Protein AF-A0A9E4SVR4-F1 (afdb_monomer_lite)

Structure (mmCIF, N/CA/C/O backbone):
data_AF-A0A9E4SVR4-F1
#
_entry.id   AF-A0A9E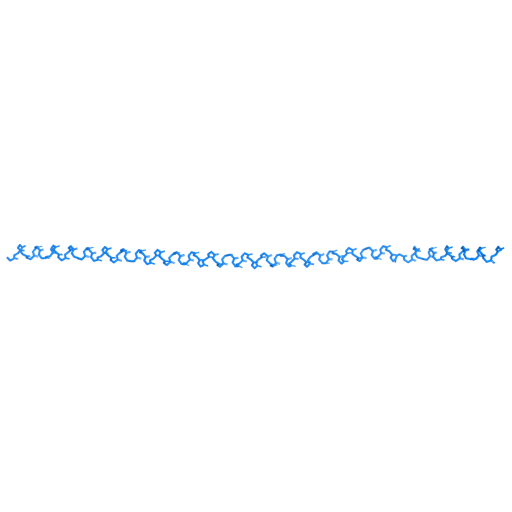4SVR4-F1
#
loop_
_atom_site.group_PDB
_atom_site.id
_atom_site.type_symbol
_atom_site.label_atom_id
_atom_site.label_alt_id
_atom_site.label_comp_id
_atom_site.label_asym_id
_atom_site.label_entity_id
_atom_site.label_seq_id
_atom_site.pdbx_PDB_ins_code
_atom_site.Cartn_x
_atom_site.Cartn_y
_atom_site.Cartn_z
_atom_site.occupancy
_atom_site.B_iso_or_equiv
_atom_site.auth_seq_id
_atom_site.auth_comp_id
_atom_site.auth_asym_id
_atom_site.auth_atom_id
_atom_site.pdbx_PDB_model_num
ATOM 1 N N . ALA A 1 1 ? -38.432 -5.133 54.419 1.00 76.31 1 ALA A N 1
ATOM 2 C CA . ALA A 1 1 ? -39.049 -4.569 53.199 1.00 76.31 1 ALA A CA 1
ATOM 3 C C . ALA A 1 1 ? -38.124 -3.560 52.513 1.00 76.31 1 ALA A C 1
ATOM 5 O O . ALA A 1 1 ? -37.495 -3.939 51.539 1.00 76.31 1 ALA A O 1
ATOM 6 N N . ILE A 1 2 ? -37.949 -2.331 53.026 1.00 88.31 2 ILE A N 1
ATOM 7 C CA . ILE A 1 2 ? -37.122 -1.296 52.357 1.00 88.31 2 ILE A CA 1
ATOM 8 C C . ILE A 1 2 ? -35.641 -1.700 52.245 1.00 88.31 2 ILE A C 1
ATOM 10 O O . ILE A 1 2 ? -35.029 -1.566 51.192 1.00 88.31 2 ILE A O 1
ATOM 14 N N . GLU A 1 3 ? -35.062 -2.238 53.317 1.00 89.88 3 GLU A N 1
ATOM 15 C CA . GLU A 1 3 ? -33.650 -2.646 53.348 1.00 89.88 3 GLU A CA 1
ATOM 16 C C . GLU A 1 3 ? -33.346 -3.819 52.398 1.00 89.88 3 GLU A C 1
ATOM 18 O O . GLU A 1 3 ? -32.277 -3.910 51.798 1.00 89.88 3 GLU A O 1
ATOM 23 N N . GLU A 1 4 ? -34.330 -4.692 52.197 1.00 92.12 4 GLU A N 1
ATOM 24 C CA . GLU A 1 4 ? -34.254 -5.830 51.284 1.00 92.12 4 GLU A CA 1
ATOM 25 C C . GLU A 1 4 ? -34.332 -5.373 49.822 1.00 92.12 4 GLU A C 1
ATOM 27 O O . GLU A 1 4 ? -33.491 -5.773 49.020 1.00 92.12 4 GLU A O 1
ATOM 32 N N . GLN A 1 5 ? -35.227 -4.426 49.513 1.00 91.00 5 GLN A N 1
ATOM 33 C CA . GLN A 1 5 ? -35.297 -3.768 48.203 1.00 91.00 5 GLN A CA 1
ATOM 34 C C . GLN A 1 5 ? -34.010 -3.003 47.864 1.00 91.00 5 GLN A C 1
ATOM 36 O O . GLN A 1 5 ? -33.531 -3.067 46.734 1.00 91.00 5 GLN A O 1
ATOM 41 N N . LEU A 1 6 ? -33.402 -2.314 48.837 1.00 93.06 6 LEU A N 1
ATOM 42 C CA . LEU A 1 6 ? -32.113 -1.639 48.642 1.00 93.06 6 LEU A CA 1
ATOM 43 C C . LEU A 1 6 ? -30.984 -2.633 48.347 1.00 93.06 6 LEU A C 1
ATOM 45 O O . LEU A 1 6 ? -30.135 -2.374 47.491 1.00 93.06 6 LEU A O 1
ATOM 49 N N . ASN A 1 7 ? -30.965 -3.773 49.037 1.00 94.75 7 ASN A N 1
ATOM 50 C CA . ASN A 1 7 ? -29.981 -4.822 48.793 1.00 94.75 7 ASN A CA 1
ATOM 51 C C . ASN A 1 7 ? -30.182 -5.500 47.432 1.00 94.75 7 ASN A C 1
ATOM 53 O O . ASN A 1 7 ? -29.198 -5.814 46.761 1.00 94.75 7 ASN A O 1
ATOM 57 N N . GLU A 1 8 ? -31.425 -5.709 47.009 1.00 94.75 8 GLU A N 1
ATOM 58 C CA . GLU A 1 8 ? -31.753 -6.260 45.695 1.00 94.75 8 GLU A CA 1
ATOM 59 C C . GLU A 1 8 ? -31.345 -5.306 44.565 1.00 94.75 8 GLU A C 1
ATOM 61 O O . GLU A 1 8 ? -30.595 -5.712 43.676 1.00 94.75 8 GLU A O 1
ATOM 66 N N . ALA A 1 9 ? -31.685 -4.018 44.676 1.00 94.62 9 ALA A N 1
ATOM 67 C CA . ALA A 1 9 ? -31.276 -2.988 43.720 1.00 94.62 9 ALA A CA 1
ATOM 68 C C . ALA A 1 9 ? -29.745 -2.862 43.605 1.00 94.62 9 ALA A C 1
ATOM 70 O O . ALA A 1 9 ? -29.208 -2.707 42.509 1.00 94.62 9 ALA A O 1
ATOM 71 N N . ARG A 1 10 ? -29.007 -2.981 44.721 1.00 95.12 10 ARG A N 1
ATOM 72 C CA . ARG A 1 10 ? -27.531 -3.006 44.698 1.00 95.12 10 ARG A CA 1
ATOM 73 C C . ARG A 1 10 ? -26.983 -4.222 43.956 1.00 95.12 10 ARG A C 1
ATOM 75 O O . ARG A 1 10 ? -26.042 -4.078 43.179 1.00 95.12 10 ARG A O 1
ATOM 82 N N . ARG A 1 11 ? -27.553 -5.412 44.179 1.00 96.25 11 ARG A N 1
ATOM 83 C CA . ARG A 1 11 ? -27.140 -6.632 43.464 1.00 96.25 11 ARG A CA 1
ATOM 84 C C . ARG A 1 11 ? -27.432 -6.521 41.974 1.00 96.25 11 ARG A C 1
ATOM 86 O O . ARG A 1 11 ? -26.600 -6.920 41.168 1.00 96.25 11 ARG A O 1
ATOM 93 N N . GLU A 1 12 ? -28.587 -5.980 41.610 1.00 96.06 12 GLU A N 1
ATOM 94 C CA . GLU A 1 12 ? -28.961 -5.767 40.216 1.00 96.06 12 GLU A CA 1
ATOM 95 C C . GLU A 1 12 ? -28.046 -4.746 39.533 1.00 96.06 12 GLU A C 1
ATOM 97 O O . GLU A 1 12 ? -27.509 -5.032 38.465 1.00 96.06 12 GLU A O 1
ATOM 102 N N . GLY A 1 13 ? -27.752 -3.623 40.194 1.00 97.12 13 GLY A N 1
ATOM 103 C CA . GLY A 1 13 ? -26.785 -2.640 39.702 1.00 97.12 13 GLY A CA 1
ATOM 104 C C . GLY A 1 13 ? -25.385 -3.228 39.510 1.00 97.12 13 GLY A C 1
ATOM 105 O O . GLY A 1 13 ? -24.739 -2.963 38.497 1.00 97.12 13 GLY A O 1
ATOM 106 N N . GLN A 1 14 ? -24.933 -4.083 40.434 1.00 96.81 14 GLN A N 1
ATOM 107 C CA . GLN A 1 14 ? -23.650 -4.775 40.301 1.00 96.81 14 GLN A CA 1
ATOM 108 C C . GLN A 1 14 ? -23.645 -5.734 39.102 1.00 96.81 14 GLN A C 1
ATOM 110 O O . GLN A 1 14 ? -22.709 -5.701 38.307 1.00 96.81 14 GLN A O 1
ATOM 115 N N . ARG A 1 15 ? -24.710 -6.528 38.917 1.00 97.38 15 ARG A N 1
ATOM 116 C CA . ARG A 1 15 ? -24.848 -7.411 37.745 1.00 97.38 15 ARG A CA 1
ATOM 117 C C . ARG A 1 15 ? -24.828 -6.623 36.440 1.00 97.38 15 ARG A C 1
ATOM 119 O O . ARG A 1 15 ? -24.161 -7.038 35.498 1.00 97.38 15 ARG A O 1
ATOM 126 N N . LEU A 1 16 ? -25.527 -5.492 36.387 1.00 97.62 16 LEU A N 1
ATOM 127 C CA . LEU A 1 16 ? -25.592 -4.651 35.195 1.00 97.62 16 LEU A CA 1
ATOM 128 C C . LEU A 1 16 ? -24.224 -4.033 34.874 1.00 97.62 16 LEU A C 1
ATOM 130 O O . LEU A 1 16 ? -23.816 -3.995 33.715 1.00 97.62 16 LEU A O 1
ATOM 134 N N . LEU A 1 17 ? -23.473 -3.621 35.900 1.00 97.62 17 LEU A N 1
ATOM 135 C CA . LEU A 1 17 ? -22.106 -3.132 35.735 1.00 97.62 17 LEU A CA 1
ATOM 136 C C . LEU A 1 17 ? -21.165 -4.225 35.211 1.00 97.62 17 LEU A C 1
ATOM 138 O O . LEU A 1 17 ? -20.336 -3.957 34.340 1.00 97.62 17 LEU A O 1
ATOM 142 N N . ASP A 1 18 ? -21.291 -5.450 35.718 1.00 97.69 18 ASP A N 1
ATOM 143 C CA . ASP A 1 18 ? -20.464 -6.574 35.281 1.00 97.69 18 ASP A CA 1
ATOM 144 C C . ASP A 1 18 ? -20.796 -6.984 33.837 1.00 97.69 18 ASP A C 1
ATOM 146 O O . ASP A 1 18 ? -19.882 -7.154 33.028 1.00 97.69 18 ASP A O 1
ATOM 150 N N . GLN A 1 19 ? -22.080 -7.004 33.463 1.00 97.69 19 GLN A N 1
ATOM 151 C CA . GLN A 1 19 ? -22.519 -7.206 32.076 1.00 97.69 19 GLN A CA 1
ATOM 152 C C . GLN A 1 19 ? -21.990 -6.115 31.138 1.00 97.69 19 GLN A C 1
ATOM 154 O O . GLN A 1 19 ? -21.478 -6.420 30.061 1.00 97.69 19 GLN A O 1
ATOM 159 N N . ALA A 1 20 ? -22.057 -4.845 31.549 1.00 97.81 20 ALA A N 1
ATOM 160 C CA . ALA A 1 20 ? -21.535 -3.731 30.760 1.00 97.81 20 ALA A CA 1
ATOM 161 C C . ALA A 1 20 ? -20.015 -3.840 30.558 1.00 97.81 20 ALA A C 1
ATOM 163 O O . ALA A 1 20 ? -19.512 -3.597 29.461 1.00 97.81 20 ALA A O 1
ATOM 164 N N . ARG A 1 21 ? -19.273 -4.251 31.594 1.00 97.94 21 ARG A N 1
ATOM 165 C CA . ARG A 1 21 ? -17.824 -4.489 31.505 1.00 97.94 21 ARG A CA 1
ATOM 166 C C . ARG A 1 21 ? -17.490 -5.632 30.557 1.00 97.94 21 ARG A C 1
ATOM 168 O O . ARG A 1 21 ? -16.523 -5.523 29.808 1.00 97.94 21 ARG A O 1
ATOM 175 N N . GLU A 1 22 ? -18.257 -6.713 30.590 1.00 98.06 22 GLU A N 1
ATOM 176 C CA . GLU A 1 22 ? -18.054 -7.852 29.699 1.00 98.06 22 GLU A CA 1
ATOM 177 C C . GLU A 1 22 ? -18.357 -7.486 28.240 1.00 98.06 22 GLU A C 1
ATOM 179 O O . GLU A 1 22 ? -17.551 -7.775 27.357 1.00 98.06 22 GLU A O 1
ATOM 184 N N . ALA A 1 23 ? -19.461 -6.775 27.996 1.00 97.88 23 ALA A N 1
ATOM 185 C CA . ALA A 1 23 ? -19.812 -6.272 26.671 1.00 97.88 23 ALA A CA 1
ATOM 186 C C . ALA A 1 23 ? -18.743 -5.313 26.126 1.00 97.88 23 ALA A C 1
ATOM 188 O O . ALA A 1 23 ? -18.332 -5.439 24.977 1.00 97.88 23 ALA A O 1
ATOM 189 N N . ALA A 1 24 ? -18.229 -4.405 26.963 1.00 98.06 24 ALA A N 1
ATOM 190 C CA . ALA A 1 24 ? -17.161 -3.488 26.575 1.00 98.06 24 ALA A CA 1
ATOM 191 C C . ALA A 1 24 ? -15.850 -4.215 26.238 1.00 98.06 24 ALA A C 1
ATOM 193 O O . ALA A 1 24 ? -15.146 -3.805 25.316 1.00 98.06 24 ALA A O 1
ATOM 194 N N . ARG A 1 25 ? -15.514 -5.293 26.961 1.00 98.06 25 ARG A N 1
ATOM 195 C CA . ARG A 1 25 ? -14.345 -6.131 26.645 1.00 98.06 25 ARG A CA 1
ATOM 196 C C . ARG A 1 25 ? -14.519 -6.839 25.308 1.00 98.06 25 ARG A C 1
ATOM 198 O O . ARG A 1 25 ? -13.649 -6.702 24.462 1.00 98.06 25 ARG A O 1
ATOM 205 N N . ARG A 1 26 ? -15.662 -7.500 25.094 1.00 98.19 26 ARG A N 1
ATOM 206 C CA . ARG A 1 26 ? -15.971 -8.166 23.820 1.00 98.19 26 ARG A CA 1
ATOM 207 C C . ARG A 1 26 ? -15.913 -7.197 22.645 1.00 98.19 26 ARG A C 1
ATOM 209 O O . ARG A 1 26 ? -15.214 -7.464 21.680 1.00 98.19 26 ARG A O 1
ATOM 216 N N . PHE A 1 27 ? -16.547 -6.034 22.781 1.00 98.06 27 PHE A N 1
ATOM 217 C CA . PHE A 1 27 ? -16.496 -4.988 21.762 1.00 98.06 27 PHE A CA 1
ATOM 218 C C . PHE A 1 27 ? -15.060 -4.531 21.481 1.00 98.06 27 PHE A C 1
ATOM 220 O O . PHE A 1 27 ? -14.655 -4.422 20.331 1.00 98.06 27 PHE A O 1
ATOM 227 N N . ARG A 1 28 ? -14.255 -4.298 22.524 1.00 98.25 28 ARG A N 1
ATOM 228 C CA . ARG A 1 28 ? -12.848 -3.919 22.357 1.00 98.25 28 ARG A CA 1
ATOM 229 C C . ARG A 1 28 ? -12.065 -4.985 21.595 1.00 98.25 28 ARG A C 1
ATOM 231 O O . ARG A 1 28 ? -11.285 -4.624 20.722 1.00 98.25 28 ARG A O 1
ATOM 238 N N . ASP A 1 29 ? -12.239 -6.252 21.945 1.00 98.19 29 ASP A N 1
ATOM 239 C CA . ASP A 1 29 ? -11.511 -7.353 21.317 1.00 98.19 29 ASP A CA 1
ATOM 240 C C . ASP A 1 29 ? -11.923 -7.504 19.843 1.00 98.19 29 ASP A C 1
ATOM 242 O O . ASP A 1 29 ? -11.057 -7.558 18.971 1.00 98.19 29 ASP A O 1
ATOM 246 N N . GLU A 1 30 ? -13.224 -7.431 19.545 1.00 98.19 30 GLU A N 1
ATOM 247 C CA . GLU A 1 30 ? -13.758 -7.446 18.176 1.00 98.19 30 GLU A CA 1
ATOM 248 C C . GLU A 1 30 ? -13.224 -6.284 17.323 1.00 98.19 30 GLU A C 1
ATOM 250 O O . GLU A 1 30 ? -12.791 -6.492 16.188 1.00 98.19 30 GLU A O 1
ATOM 255 N N . GLU A 1 31 ? -13.205 -5.061 17.861 1.00 98.44 31 GLU A N 1
ATOM 256 C CA . GLU A 1 31 ? -12.673 -3.899 17.142 1.00 98.44 31 GLU A CA 1
ATOM 257 C C . GLU A 1 31 ? -11.153 -3.990 16.947 1.00 98.44 31 GLU A C 1
ATOM 259 O O . GLU A 1 31 ? -10.639 -3.572 15.909 1.00 98.44 31 GLU A O 1
ATOM 264 N N . MET A 1 32 ? -10.415 -4.558 17.907 1.00 98.25 32 MET A N 1
ATOM 265 C CA . MET A 1 32 ? -8.975 -4.797 17.754 1.00 98.25 32 MET A CA 1
ATOM 266 C C . MET A 1 32 ? -8.679 -5.834 16.676 1.00 98.25 32 MET A C 1
ATOM 268 O O . MET A 1 32 ? -7.754 -5.636 15.885 1.00 98.25 32 MET A O 1
ATOM 272 N N . ASP A 1 33 ? -9.463 -6.904 16.605 1.00 98.31 33 ASP A N 1
ATOM 273 C CA . ASP A 1 33 ? -9.311 -7.910 15.559 1.00 98.31 33 ASP A CA 1
ATOM 274 C C . ASP A 1 33 ? -9.695 -7.354 14.185 1.00 98.31 33 ASP A C 1
ATOM 276 O O . ASP A 1 33 ? -8.961 -7.567 13.216 1.00 98.31 33 ASP A O 1
ATOM 280 N N . ARG A 1 34 ? -10.768 -6.556 14.095 1.00 98.12 34 ARG A N 1
ATOM 281 C CA . ARG A 1 34 ? -11.129 -5.857 12.854 1.00 98.12 34 ARG A CA 1
ATOM 282 C C . ARG A 1 34 ? -10.016 -4.912 12.402 1.00 98.12 34 ARG A C 1
ATOM 284 O O . ARG A 1 34 ? -9.589 -4.987 11.252 1.00 98.12 34 ARG A O 1
ATOM 291 N N . ALA A 1 35 ? -9.487 -4.086 13.304 1.00 98.12 35 ALA A N 1
ATOM 292 C CA . ALA A 1 35 ? -8.403 -3.158 12.988 1.00 98.12 35 ALA A CA 1
ATOM 293 C C . ALA A 1 35 ? -7.138 -3.883 12.493 1.00 98.12 35 ALA A C 1
ATOM 295 O O . ALA A 1 35 ? -6.475 -3.414 11.566 1.00 98.12 35 ALA A O 1
ATOM 296 N N . ARG A 1 36 ? -6.809 -5.049 13.068 1.00 98.25 36 ARG A N 1
ATOM 297 C CA . ARG A 1 36 ? -5.691 -5.886 12.600 1.00 98.25 36 ARG A CA 1
ATOM 298 C C . ARG A 1 36 ? -5.927 -6.412 11.186 1.00 98.25 36 ARG A C 1
ATOM 300 O O . ARG A 1 36 ? -5.043 -6.276 10.345 1.00 98.25 36 ARG A O 1
ATOM 307 N N . GLN A 1 37 ? -7.115 -6.945 10.906 1.00 98.50 37 GLN A N 1
ATOM 308 C CA . GLN A 1 37 ? -7.471 -7.448 9.574 1.00 98.50 37 GLN A CA 1
ATOM 309 C C . GLN A 1 37 ? -7.455 -6.336 8.515 1.00 98.50 37 GLN A C 1
ATOM 311 O O . GLN A 1 37 ? -6.962 -6.532 7.399 1.00 98.50 37 GLN A O 1
ATOM 316 N N . GLU A 1 38 ? -7.957 -5.150 8.859 1.00 98.31 38 GLU A N 1
ATOM 317 C CA . GLU A 1 38 ? -7.917 -3.979 7.983 1.00 98.31 38 GLU A CA 1
ATOM 318 C C . GLU A 1 38 ? -6.478 -3.531 7.709 1.00 98.31 38 GLU A C 1
ATOM 320 O O . GLU A 1 38 ? -6.127 -3.280 6.553 1.00 98.31 38 GLU A O 1
ATOM 325 N N . ALA A 1 39 ? -5.620 -3.502 8.733 1.00 98.38 39 ALA A N 1
ATOM 326 C CA . ALA A 1 39 ? -4.207 -3.166 8.583 1.00 98.38 39 ALA A CA 1
ATOM 327 C C . ALA A 1 39 ? -3.461 -4.177 7.694 1.00 98.38 39 ALA A C 1
ATOM 329 O O . ALA A 1 39 ? -2.719 -3.780 6.794 1.00 98.38 39 ALA A O 1
ATOM 330 N N . GLU A 1 40 ? -3.682 -5.479 7.886 1.00 98.38 40 GLU A N 1
ATOM 331 C CA . GLU A 1 40 ? -3.096 -6.529 7.041 1.00 98.38 40 GLU A CA 1
ATOM 332 C C . GLU A 1 40 ? -3.560 -6.418 5.585 1.00 98.38 40 GLU A C 1
ATOM 334 O O . GLU A 1 40 ? -2.756 -6.518 4.649 1.00 98.38 40 GLU A O 1
ATOM 339 N N . THR A 1 41 ? -4.850 -6.143 5.385 1.00 98.44 41 THR A N 1
ATOM 340 C CA . THR A 1 41 ? -5.432 -5.917 4.059 1.00 98.44 41 THR A CA 1
ATOM 341 C C . THR A 1 41 ? -4.821 -4.682 3.400 1.00 98.44 41 THR A C 1
ATOM 343 O O . THR A 1 41 ? -4.454 -4.726 2.224 1.00 98.44 41 THR A O 1
ATOM 346 N N . PHE A 1 42 ? -4.672 -3.589 4.149 1.00 98.31 42 PHE A N 1
ATOM 347 C CA . PHE A 1 42 ? -4.056 -2.355 3.674 1.00 98.31 42 PHE A CA 1
ATOM 348 C C . PHE A 1 42 ? -2.605 -2.583 3.239 1.00 98.31 42 PHE A C 1
ATOM 350 O O . PHE A 1 42 ? -2.239 -2.232 2.118 1.00 98.31 42 PHE A O 1
ATOM 357 N N . VAL A 1 43 ? -1.795 -3.245 4.072 1.00 98.44 43 VAL A N 1
ATOM 358 C CA . VAL A 1 43 ? -0.392 -3.559 3.751 1.00 98.44 43 VAL A CA 1
ATOM 359 C C . VAL A 1 43 ? -0.290 -4.467 2.526 1.00 98.44 43 VAL A C 1
ATOM 361 O O . VAL A 1 43 ? 0.565 -4.253 1.666 1.00 98.44 43 VAL A O 1
ATOM 364 N N . THR A 1 44 ? -1.166 -5.465 2.413 1.00 98.44 44 THR A N 1
ATOM 365 C CA . THR A 1 44 ? -1.198 -6.366 1.253 1.00 98.44 44 THR A CA 1
ATOM 366 C C . THR A 1 44 ? -1.510 -5.610 -0.036 1.00 98.44 44 THR A C 1
ATOM 368 O O . THR A 1 44 ? -0.814 -5.790 -1.038 1.00 98.44 44 THR A O 1
ATOM 371 N N . ARG A 1 45 ? -2.509 -4.720 -0.010 1.00 98.38 45 ARG A N 1
ATOM 372 C CA . ARG A 1 45 ? -2.850 -3.867 -1.157 1.00 98.38 45 ARG A CA 1
ATOM 373 C C . ARG A 1 45 ? -1.691 -2.949 -1.530 1.00 98.38 45 ARG A C 1
ATOM 375 O O . ARG A 1 45 ? -1.263 -2.984 -2.677 1.00 98.38 45 ARG A O 1
ATOM 382 N N . ALA A 1 46 ? -1.108 -2.252 -0.556 1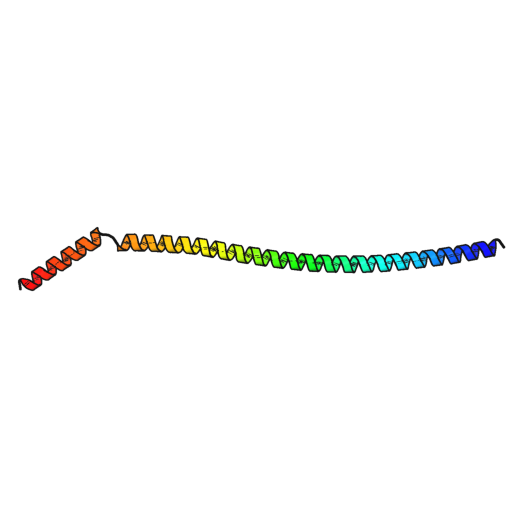.00 98.31 46 ALA A N 1
ATOM 383 C CA . ALA A 1 46 ? 0.026 -1.360 -0.786 1.00 98.31 46 ALA A CA 1
ATOM 384 C C . ALA A 1 46 ? 1.221 -2.087 -1.426 1.00 98.31 46 ALA A C 1
ATOM 386 O O . ALA A 1 46 ? 1.831 -1.581 -2.362 1.00 98.31 46 ALA A O 1
ATOM 387 N N . ARG A 1 47 ? 1.536 -3.313 -0.984 1.00 98.31 47 ARG A N 1
ATOM 388 C CA . ARG A 1 47 ? 2.586 -4.137 -1.610 1.00 98.31 47 ARG A CA 1
ATOM 389 C C . ARG A 1 47 ? 2.256 -4.504 -3.056 1.00 98.31 47 ARG A C 1
ATOM 391 O O . ARG A 1 47 ? 3.146 -4.482 -3.902 1.00 98.31 47 ARG A O 1
ATOM 398 N N . SER A 1 48 ? 0.997 -4.837 -3.339 1.00 98.44 48 SER A N 1
ATOM 399 C CA . SER A 1 48 ? 0.547 -5.115 -4.705 1.00 98.44 48 SER A CA 1
ATOM 400 C C . SER A 1 48 ? 0.630 -3.878 -5.599 1.00 98.44 48 SER A C 1
ATOM 402 O O . SER A 1 48 ? 0.989 -4.017 -6.766 1.00 98.44 48 SER A O 1
ATOM 404 N N . ASP A 1 49 ? 0.296 -2.698 -5.079 1.00 98.31 49 ASP A N 1
ATOM 405 C CA . ASP A 1 49 ? 0.385 -1.432 -5.812 1.00 98.31 49 ASP A CA 1
ATOM 406 C C . ASP A 1 49 ? 1.840 -1.096 -6.141 1.00 98.31 49 ASP A C 1
ATOM 408 O O . ASP A 1 49 ? 2.169 -0.909 -7.309 1.00 98.31 49 ASP A O 1
ATOM 412 N N . ILE A 1 50 ? 2.732 -1.169 -5.146 1.00 98.31 50 ILE A N 1
ATOM 413 C CA . ILE A 1 50 ? 4.177 -0.960 -5.330 1.00 98.31 50 ILE A CA 1
ATOM 414 C C . ILE A 1 50 ? 4.743 -1.905 -6.394 1.00 98.31 50 ILE A C 1
ATOM 416 O O . ILE A 1 50 ? 5.542 -1.493 -7.232 1.00 98.31 50 ILE A O 1
ATOM 420 N N . GLN A 1 51 ? 4.345 -3.180 -6.377 1.00 98.31 51 GLN A N 1
ATOM 421 C CA . GLN A 1 51 ? 4.821 -4.144 -7.364 1.00 98.31 51 GLN A CA 1
ATOM 422 C C . GLN A 1 51 ? 4.368 -3.769 -8.782 1.00 98.31 51 GLN A C 1
ATOM 424 O O . GLN A 1 51 ? 5.185 -3.790 -9.700 1.00 98.31 51 GLN A O 1
ATOM 429 N N . ARG A 1 52 ? 3.101 -3.369 -8.949 1.00 98.44 52 ARG A N 1
ATOM 430 C CA . ARG A 1 52 ? 2.574 -2.906 -10.241 1.00 98.44 52 ARG A CA 1
ATOM 431 C C . ARG A 1 52 ? 3.285 -1.652 -10.740 1.00 98.44 52 ARG A C 1
ATOM 433 O O . ARG A 1 52 ? 3.650 -1.600 -11.909 1.00 98.44 52 ARG A O 1
ATOM 440 N N . GLU A 1 53 ? 3.499 -0.670 -9.871 1.00 98.25 53 GLU A N 1
ATOM 441 C CA . GLU A 1 53 ? 4.213 0.563 -10.219 1.00 98.25 53 GLU A CA 1
ATOM 442 C C . GLU A 1 53 ? 5.664 0.283 -10.610 1.00 98.25 53 GLU A C 1
ATOM 444 O O . GLU A 1 53 ? 6.154 0.824 -11.599 1.00 98.25 53 GLU A O 1
ATOM 449 N N . ARG A 1 54 ? 6.346 -0.613 -9.885 1.00 98.38 54 ARG A N 1
ATOM 450 C CA . ARG A 1 54 ? 7.711 -1.031 -10.218 1.00 98.38 54 ARG A CA 1
ATOM 451 C C . ARG A 1 54 ? 7.772 -1.685 -11.596 1.00 98.38 54 ARG A C 1
ATOM 453 O O . ARG A 1 54 ? 8.673 -1.375 -12.371 1.00 98.38 54 ARG A O 1
ATOM 460 N N . ASP A 1 55 ? 6.844 -2.589 -11.893 1.00 98.19 55 ASP A N 1
ATOM 461 C CA . ASP A 1 55 ? 6.810 -3.274 -13.185 1.00 98.19 55 ASP A CA 1
ATOM 462 C C . ASP A 1 55 ? 6.506 -2.286 -14.320 1.00 98.19 55 ASP A C 1
ATOM 464 O O . ASP A 1 55 ? 7.192 -2.303 -15.340 1.00 98.19 55 ASP A O 1
ATOM 468 N N . ALA A 1 56 ? 5.570 -1.354 -14.111 1.00 98.25 56 ALA A N 1
ATOM 469 C CA . ALA A 1 56 ? 5.287 -0.282 -15.064 1.00 98.25 56 ALA A CA 1
ATOM 470 C C . ALA A 1 56 ? 6.516 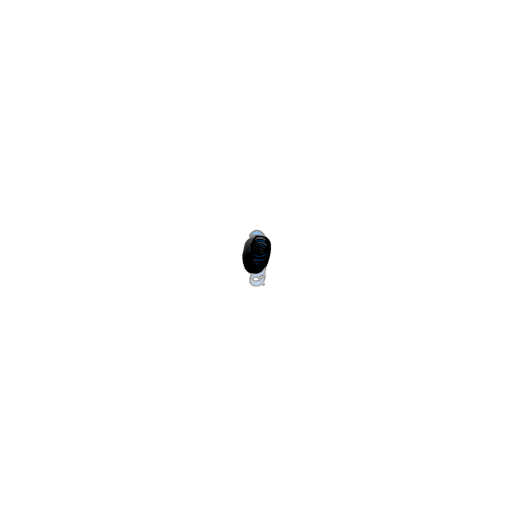0.610 -15.319 1.00 98.25 56 ALA A C 1
ATOM 472 O O . ALA A 1 56 ? 6.853 0.873 -16.472 1.00 98.25 56 ALA A O 1
ATOM 473 N N . ALA A 1 57 ? 7.234 1.008 -14.264 1.00 98.19 57 ALA A N 1
ATOM 474 C CA . ALA A 1 57 ? 8.452 1.808 -14.385 1.00 98.19 57 ALA A CA 1
ATOM 475 C C . ALA A 1 57 ? 9.569 1.062 -15.136 1.00 98.19 57 ALA A C 1
ATOM 477 O O . ALA A 1 57 ? 10.300 1.660 -15.925 1.00 98.19 57 ALA A O 1
ATOM 478 N N . ILE A 1 58 ? 9.709 -0.251 -14.923 1.00 97.94 58 ILE A N 1
ATOM 479 C CA . ILE A 1 58 ? 10.684 -1.072 -15.657 1.00 97.94 58 ILE A CA 1
ATOM 480 C C . ILE A 1 58 ? 10.336 -1.125 -17.147 1.00 97.94 58 ILE A C 1
ATOM 482 O O . ILE A 1 58 ? 11.232 -0.983 -17.981 1.00 97.94 58 ILE A O 1
ATOM 486 N N . GLU A 1 59 ? 9.065 -1.323 -17.489 1.00 98.06 59 GLU A N 1
ATOM 487 C CA . GLU A 1 59 ? 8.626 -1.354 -18.885 1.00 98.06 59 GLU A CA 1
ATOM 488 C C . GLU A 1 59 ? 8.817 0.003 -19.576 1.00 98.06 59 GLU A C 1
ATOM 490 O O . GLU A 1 59 ? 9.315 0.051 -20.701 1.00 98.06 59 GLU A O 1
ATOM 495 N N . GLU A 1 60 ? 8.554 1.111 -18.882 1.00 97.94 60 GLU A N 1
ATOM 496 C CA . GLU A 1 60 ? 8.836 2.456 -19.395 1.00 97.94 60 GLU A CA 1
ATOM 497 C C . GLU A 1 60 ? 10.336 2.665 -19.669 1.00 97.94 60 GLU A C 1
ATOM 499 O O . GLU A 1 60 ? 10.725 3.138 -20.740 1.00 97.94 60 GLU A O 1
ATOM 504 N N . VAL A 1 61 ? 11.210 2.254 -18.742 1.00 97.88 61 VAL A N 1
ATOM 505 C CA . VAL A 1 61 ? 12.668 2.332 -18.935 1.00 97.88 61 VAL A CA 1
ATOM 506 C C . VAL A 1 61 ? 13.116 1.490 -20.131 1.00 97.88 61 VAL A C 1
ATOM 508 O O . VAL A 1 61 ? 13.959 1.936 -20.910 1.00 97.88 61 VAL A O 1
ATOM 511 N N . ARG A 1 62 ? 12.558 0.288 -20.303 1.00 97.25 62 ARG A N 1
ATOM 512 C CA . ARG A 1 62 ? 12.876 -0.594 -21.436 1.00 97.25 62 ARG A CA 1
ATOM 513 C C . ARG A 1 62 ? 12.458 0.011 -22.769 1.00 97.25 62 ARG A C 1
ATOM 515 O O . ARG A 1 62 ? 13.251 -0.038 -23.707 1.00 97.25 62 ARG A O 1
ATOM 522 N N . ALA A 1 63 ? 11.264 0.595 -22.840 1.00 97.31 63 ALA A N 1
ATOM 523 C CA . ALA A 1 63 ? 10.783 1.276 -24.037 1.00 97.31 63 ALA A CA 1
ATOM 524 C C . ALA A 1 63 ? 11.713 2.440 -24.417 1.00 97.31 63 ALA A C 1
ATOM 526 O O . ALA A 1 63 ? 12.258 2.463 -25.520 1.00 97.31 63 ALA A O 1
ATOM 527 N N . ASN A 1 64 ? 12.005 3.326 -23.459 1.00 96.75 64 ASN A N 1
ATOM 528 C CA . ASN A 1 64 ? 12.906 4.463 -23.662 1.00 96.75 64 ASN A CA 1
ATOM 529 C C . ASN A 1 64 ? 14.322 4.027 -24.074 1.00 96.75 64 ASN A C 1
ATOM 531 O O . ASN A 1 64 ? 14.962 4.654 -24.921 1.00 96.75 64 ASN A O 1
ATOM 535 N N . PHE A 1 65 ? 14.831 2.940 -23.488 1.00 97.12 65 PHE A N 1
ATOM 536 C CA . PHE A 1 65 ? 16.127 2.384 -23.863 1.00 97.12 65 PHE A CA 1
ATOM 537 C C . PHE A 1 65 ? 16.121 1.812 -25.286 1.00 97.12 65 PHE A C 1
ATOM 539 O O . PHE A 1 65 ? 17.089 2.009 -26.021 1.00 97.12 65 PHE A O 1
ATOM 546 N N . GLY A 1 66 ? 15.042 1.132 -25.686 1.00 96.56 66 GLY A N 1
ATOM 547 C CA . GLY A 1 66 ? 14.855 0.628 -27.046 1.00 96.56 66 GLY A CA 1
ATOM 548 C C . GLY A 1 66 ? 14.924 1.748 -28.084 1.00 96.56 66 GLY A C 1
ATOM 549 O O . GLY A 1 66 ? 15.715 1.663 -29.025 1.00 96.56 66 GLY A O 1
ATOM 550 N N . ASP A 1 67 ? 14.190 2.836 -27.857 1.00 96.06 67 ASP A N 1
ATOM 551 C CA . ASP A 1 67 ? 14.200 4.013 -28.735 1.00 96.06 67 ASP A CA 1
ATOM 552 C C . ASP A 1 67 ? 15.591 4.658 -28.824 1.00 96.06 67 ASP A C 1
ATOM 554 O O . ASP A 1 67 ? 16.062 5.026 -29.909 1.00 96.06 67 ASP A O 1
ATOM 558 N N . LEU A 1 68 ? 16.297 4.751 -27.692 1.00 96.31 68 LEU A N 1
ATOM 559 C CA . LEU A 1 68 ? 17.665 5.264 -27.659 1.00 96.31 68 LEU A CA 1
ATOM 560 C C . LEU A 1 68 ? 18.630 4.360 -28.441 1.00 96.31 68 LEU A C 1
ATOM 562 O O . LEU A 1 68 ? 19.472 4.864 -29.189 1.00 96.31 68 LEU A O 1
ATOM 566 N N . ALA A 1 69 ? 18.510 3.040 -28.292 1.00 96.12 69 ALA A N 1
ATOM 567 C CA . ALA A 1 69 ? 19.340 2.069 -28.997 1.00 96.12 69 ALA A CA 1
ATOM 568 C C . ALA A 1 69 ? 19.114 2.126 -30.515 1.00 96.12 69 ALA A C 1
ATOM 570 O O . ALA A 1 69 ? 20.088 2.144 -31.271 1.00 96.12 69 ALA A O 1
ATOM 571 N N . ILE A 1 70 ? 17.857 2.233 -30.963 1.00 95.12 70 ILE A N 1
ATOM 572 C CA . ILE A 1 70 ? 17.510 2.420 -32.381 1.00 95.12 70 ILE A CA 1
ATOM 573 C C . ILE A 1 70 ? 18.125 3.721 -32.902 1.00 95.12 70 ILE A C 1
ATOM 575 O O . ILE A 1 70 ? 18.846 3.706 -33.898 1.00 95.12 70 ILE A O 1
ATOM 579 N N . THR A 1 71 ? 17.939 4.830 -32.184 1.00 95.12 71 THR A N 1
ATOM 580 C CA . THR A 1 71 ? 18.512 6.134 -32.559 1.00 95.12 71 THR A CA 1
ATOM 581 C C . THR A 1 71 ? 20.041 6.074 -32.675 1.00 95.12 71 THR A C 1
ATOM 583 O O . THR A 1 71 ? 20.639 6.661 -33.583 1.00 95.12 71 THR A O 1
ATOM 586 N N . ALA A 1 72 ? 20.707 5.363 -31.762 1.00 93.56 72 ALA A N 1
ATOM 587 C CA . ALA A 1 72 ? 22.150 5.164 -31.812 1.00 93.56 72 ALA A CA 1
ATOM 588 C C . ALA A 1 72 ? 22.566 4.322 -33.031 1.00 93.56 72 ALA A C 1
ATOM 590 O O . ALA A 1 72 ? 23.496 4.707 -33.744 1.00 93.56 72 ALA A O 1
ATOM 591 N N . ALA A 1 73 ? 21.857 3.223 -33.308 1.00 92.88 73 ALA A N 1
ATOM 592 C CA . ALA A 1 73 ? 22.101 2.373 -34.471 1.00 92.88 73 ALA A CA 1
ATOM 593 C C . ALA A 1 73 ? 21.921 3.141 -35.791 1.00 92.88 73 ALA A C 1
ATOM 595 O O . ALA A 1 73 ? 22.783 3.062 -36.666 1.00 92.88 73 ALA A O 1
ATOM 596 N N . GLU A 1 74 ? 20.870 3.957 -35.915 1.00 91.12 74 GLU A N 1
ATOM 597 C CA . GLU A 1 74 ? 20.652 4.824 -37.078 1.00 91.12 74 GLU A CA 1
ATOM 598 C C . GLU A 1 74 ? 21.814 5.796 -37.303 1.00 91.12 74 GLU A C 1
ATOM 600 O O . GLU A 1 74 ? 22.259 5.989 -38.436 1.00 91.12 74 GLU A O 1
ATOM 605 N N . ARG A 1 75 ? 22.345 6.404 -36.233 1.00 89.50 75 ARG A N 1
ATOM 606 C CA . ARG A 1 75 ? 23.497 7.315 -36.329 1.00 89.50 75 ARG A CA 1
ATOM 607 C C . ARG A 1 75 ? 24.764 6.601 -36.791 1.00 89.50 75 ARG A C 1
ATOM 609 O O . ARG A 1 75 ? 25.504 7.167 -37.595 1.00 89.50 75 ARG A O 1
ATOM 616 N N . VAL A 1 76 ? 25.015 5.387 -36.300 1.00 86.06 76 VAL A N 1
ATOM 617 C CA . VAL A 1 76 ? 26.154 4.568 -36.746 1.00 86.06 76 VAL A CA 1
ATOM 618 C C . VAL A 1 76 ? 25.997 4.203 -38.221 1.00 86.06 76 VAL A C 1
ATOM 620 O O . VAL A 1 76 ? 26.925 4.446 -38.989 1.00 86.06 76 VAL A O 1
ATOM 623 N N . LEU A 1 77 ? 24.818 3.722 -38.634 1.00 81.44 77 LEU A N 1
ATOM 624 C CA . LEU A 1 77 ? 24.524 3.377 -40.029 1.00 81.44 77 LEU A CA 1
ATOM 625 C C . LEU A 1 77 ? 24.661 4.571 -40.977 1.00 81.44 77 LEU A C 1
ATOM 627 O O . LEU A 1 77 ? 25.236 4.438 -42.051 1.00 81.44 77 LEU A O 1
ATOM 631 N N . ARG A 1 78 ? 24.184 5.760 -40.589 1.00 81.56 78 ARG A N 1
ATOM 632 C CA . ARG A 1 78 ? 24.371 6.984 -41.390 1.00 81.56 78 ARG A CA 1
ATOM 633 C C . ARG A 1 78 ? 25.842 7.350 -41.572 1.00 81.56 78 ARG A C 1
ATOM 635 O O . ARG A 1 78 ? 26.196 7.885 -42.613 1.00 81.56 78 ARG A O 1
ATOM 642 N N . ARG A 1 79 ? 26.684 7.089 -40.567 1.00 75.94 79 ARG A N 1
ATOM 643 C CA . ARG A 1 79 ? 28.134 7.313 -40.646 1.00 75.94 79 ARG A CA 1
ATOM 644 C C . ARG A 1 79 ? 28.837 6.284 -41.526 1.00 75.94 79 ARG A C 1
ATOM 646 O O . ARG A 1 79 ? 29.801 6.641 -42.188 1.00 75.94 79 ARG A O 1
ATOM 653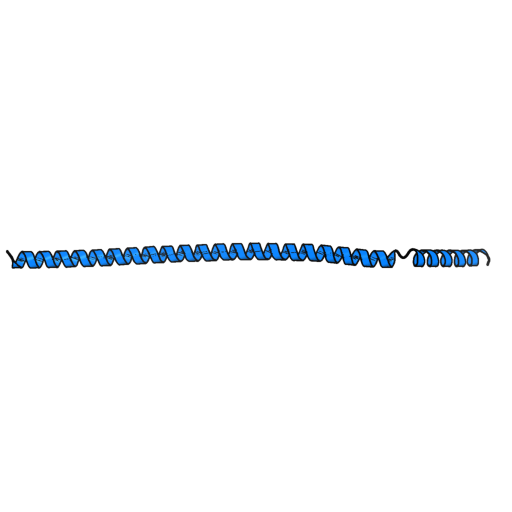 N N . THR A 1 80 ? 28.400 5.026 -41.504 1.00 68.94 80 THR A N 1
ATOM 654 C CA . THR A 1 80 ? 29.017 3.962 -42.306 1.00 68.94 80 THR A CA 1
ATOM 655 C C . THR A 1 80 ? 28.548 3.961 -43.756 1.00 68.94 80 THR A C 1
ATOM 657 O O . THR A 1 80 ? 29.338 3.597 -44.613 1.00 68.94 80 THR A O 1
ATOM 660 N N . LEU A 1 81 ? 27.320 4.409 -44.042 1.00 63.22 81 LEU A N 1
ATOM 661 C CA . LEU A 1 81 ? 26.755 4.557 -45.391 1.00 63.22 81 LEU A CA 1
ATOM 662 C C . LEU A 1 81 ? 27.098 5.914 -46.035 1.00 63.22 81 LEU A C 1
ATOM 664 O O . LEU A 1 81 ? 26.269 6.497 -46.743 1.00 63.22 81 LEU A O 1
ATOM 668 N N . ASP A 1 82 ? 28.296 6.445 -45.788 1.00 70.88 82 ASP A N 1
ATOM 669 C CA . ASP A 1 82 ? 28.755 7.640 -46.490 1.00 70.88 82 ASP A CA 1
ATOM 670 C C . ASP A 1 82 ? 29.043 7.281 -47.953 1.00 70.88 82 ASP A C 1
ATOM 672 O O . ASP A 1 82 ? 30.048 6.658 -48.303 1.00 70.88 82 ASP A O 1
ATOM 676 N N . ARG A 1 83 ? 28.108 7.670 -48.823 1.00 67.25 83 ARG A N 1
ATOM 677 C CA . ARG A 1 83 ? 28.183 7.464 -50.270 1.00 67.25 83 ARG A CA 1
ATOM 678 C C . ARG A 1 83 ? 29.480 8.027 -50.853 1.00 67.25 83 ARG A C 1
ATOM 680 O O . ARG A 1 83 ? 29.983 7.439 -51.804 1.00 67.25 83 ARG A O 1
ATOM 687 N N . GLN A 1 84 ? 30.009 9.112 -50.289 1.00 67.81 84 GLN A N 1
ATOM 688 C CA . GLN A 1 84 ? 31.257 9.724 -50.733 1.00 67.81 84 GLN A CA 1
ATOM 689 C C . GLN A 1 84 ? 32.442 8.801 -50.417 1.00 67.81 84 GLN A C 1
ATOM 691 O O . GLN A 1 84 ? 33.166 8.403 -51.324 1.00 67.81 84 GLN A O 1
ATOM 696 N N . ALA A 1 85 ? 32.555 8.346 -49.163 1.00 69.38 85 ALA A N 1
ATOM 697 C CA . ALA A 1 85 ? 33.606 7.423 -48.736 1.00 69.38 85 ALA A CA 1
ATOM 698 C C . ALA A 1 85 ? 33.572 6.094 -49.510 1.00 69.38 85 ALA A C 1
ATOM 700 O O . ALA A 1 85 ? 34.617 5.533 -49.826 1.00 69.38 85 ALA A O 1
ATOM 701 N N . HIS A 1 86 ? 32.383 5.589 -49.855 1.00 72.25 86 HIS A N 1
ATOM 702 C CA . HIS A 1 86 ? 32.253 4.396 -50.693 1.00 72.25 86 HIS A CA 1
ATOM 703 C C . HIS A 1 86 ? 32.639 4.637 -52.157 1.00 72.25 86 HIS A C 1
ATOM 705 O O . HIS A 1 86 ? 33.239 3.758 -52.767 1.00 72.25 86 HIS A O 1
ATOM 711 N N . GLN A 1 87 ? 32.310 5.798 -52.729 1.00 75.19 87 GLN A N 1
ATOM 712 C CA . GLN A 1 87 ? 32.705 6.146 -54.098 1.00 75.19 87 GLN A CA 1
ATOM 713 C C . GLN A 1 87 ? 34.217 6.321 -54.224 1.00 75.19 87 GLN A C 1
ATOM 715 O O . GLN A 1 87 ? 34.797 5.799 -55.174 1.00 75.19 87 GLN A O 1
ATOM 720 N N . ASP A 1 88 ? 34.847 6.968 -53.244 1.00 77.81 88 ASP A N 1
ATOM 721 C CA . ASP A 1 88 ? 36.298 7.149 -53.206 1.00 77.81 88 ASP A CA 1
ATOM 722 C C . ASP A 1 88 ? 37.017 5.793 -53.101 1.00 77.81 88 ASP A C 1
ATOM 724 O O . ASP A 1 88 ? 37.971 5.535 -53.831 1.00 77.81 88 ASP A O 1
ATOM 728 N N . LEU A 1 89 ? 36.503 4.872 -52.274 1.00 77.94 89 LEU A N 1
ATOM 729 C CA . LEU A 1 89 ? 37.063 3.522 -52.135 1.00 77.94 89 LEU A CA 1
ATOM 730 C C . LEU A 1 89 ? 36.899 2.686 -53.414 1.00 77.94 89 LEU A C 1
ATOM 732 O O . LEU A 1 89 ? 37.806 1.953 -53.798 1.00 77.94 89 LEU A O 1
ATOM 736 N N . ILE A 1 90 ? 35.757 2.808 -54.099 1.00 83.06 90 ILE A N 1
ATOM 737 C CA . ILE A 1 90 ? 35.530 2.152 -55.395 1.00 83.06 90 ILE A CA 1
ATOM 738 C C . ILE A 1 90 ? 36.490 2.710 -56.450 1.00 83.06 90 ILE A C 1
ATOM 740 O O . ILE A 1 90 ? 37.081 1.929 -57.191 1.00 83.06 90 ILE A O 1
ATOM 74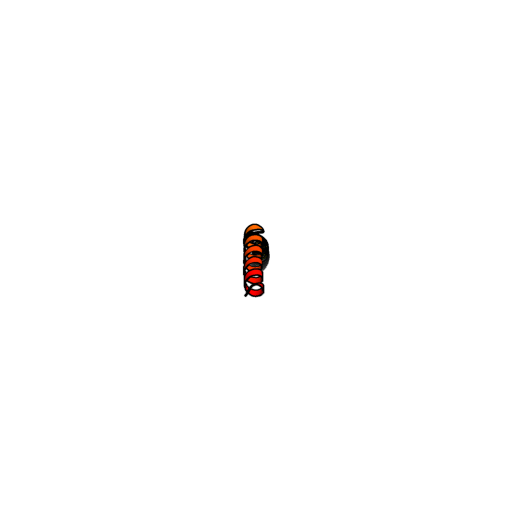4 N N . ALA A 1 91 ? 36.669 4.032 -56.512 1.00 83.50 91 ALA A N 1
ATOM 745 C CA . ALA A 1 91 ? 37.593 4.663 -57.452 1.00 83.50 91 ALA A CA 1
ATOM 746 C C . ALA A 1 91 ? 39.034 4.181 -57.228 1.00 83.50 91 ALA A C 1
ATOM 748 O O . ALA A 1 91 ? 39.708 3.812 -58.186 1.00 83.50 91 ALA A O 1
ATOM 749 N N . GLN A 1 92 ? 39.460 4.092 -55.968 1.00 84.19 92 GLN A N 1
ATOM 750 C CA . GLN A 1 92 ? 40.795 3.629 -55.600 1.00 84.19 92 GLN A CA 1
ATOM 751 C C . GLN A 1 92 ? 41.031 2.15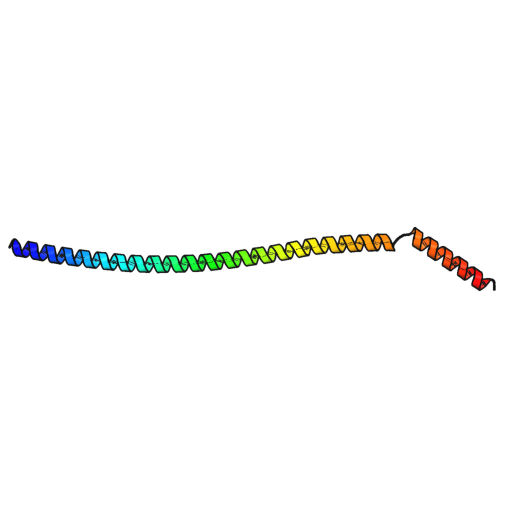7 -55.988 1.00 84.19 92 GLN A C 1
ATOM 753 O O . GLN A 1 92 ? 42.053 1.829 -56.583 1.00 84.19 92 GLN A O 1
ATOM 758 N N . VAL A 1 93 ? 40.055 1.274 -55.740 1.00 85.56 93 VAL A N 1
ATOM 759 C CA . VAL A 1 93 ? 40.131 -0.146 -56.139 1.00 85.56 93 VAL A CA 1
ATOM 760 C C . VAL A 1 93 ? 40.152 -0.312 -57.664 1.00 85.56 93 VAL A C 1
ATOM 762 O O . VAL A 1 93 ? 40.868 -1.170 -58.183 1.00 85.56 93 VAL A O 1
ATOM 765 N N . LEU A 1 94 ? 39.378 0.494 -58.397 1.00 85.56 94 LEU A N 1
ATOM 766 C CA . LEU A 1 94 ? 39.387 0.478 -59.863 1.00 85.56 94 LEU A CA 1
ATOM 767 C C . LEU A 1 94 ? 40.740 0.945 -60.423 1.00 85.56 94 LEU A C 1
ATOM 769 O O . LEU A 1 94 ? 41.255 0.328 -61.353 1.00 85.56 94 LEU A O 1
ATOM 773 N N . GLU A 1 95 ? 41.339 1.981 -59.834 1.00 84.94 95 GLU A N 1
ATOM 774 C CA . GLU A 1 95 ? 42.648 2.508 -60.235 1.00 84.94 95 GLU A CA 1
ATOM 775 C C . GLU A 1 95 ? 43.784 1.498 -59.973 1.00 84.94 95 GLU A C 1
ATOM 777 O O . GLU A 1 95 ? 44.628 1.260 -60.843 1.00 84.94 95 GLU A O 1
ATOM 782 N N . GLU A 1 96 ? 43.764 0.815 -58.824 1.00 78.75 96 GLU A N 1
ATOM 783 C CA . GLU A 1 96 ? 44.703 -0.269 -58.510 1.00 78.75 96 GLU A CA 1
ATOM 784 C C . GLU A 1 96 ? 44.552 -1.458 -59.473 1.00 78.75 96 GLU A C 1
ATOM 786 O O . GLU A 1 96 ? 45.553 -1.977 -59.982 1.00 78.75 96 GLU A O 1
ATOM 791 N N . GLY A 1 97 ? 43.315 -1.859 -59.784 1.00 76.38 97 GLY A N 1
ATOM 792 C CA . GLY A 1 97 ? 43.019 -2.940 -60.729 1.00 76.38 97 GLY A CA 1
ATOM 793 C C . GLY A 1 97 ? 43.501 -2.652 -62.156 1.00 76.38 97 GLY A C 1
ATOM 794 O O . GLY A 1 97 ? 44.034 -3.541 -62.822 1.00 76.38 97 GLY A O 1
ATOM 795 N N . GLU A 1 98 ? 43.390 -1.405 -62.619 1.00 69.88 98 GLU A N 1
ATOM 796 C CA . GLU A 1 98 ? 43.949 -0.999 -63.912 1.00 69.88 98 GLU A CA 1
ATOM 797 C C . GLU A 1 98 ? 45.482 -0.992 -63.927 1.00 69.88 98 GLU A C 1
ATOM 799 O O . GLU A 1 98 ? 46.082 -1.301 -64.961 1.00 69.88 98 GLU A O 1
ATOM 804 N N . SER A 1 99 ? 46.125 -0.675 -62.799 1.00 70.81 99 SER A N 1
ATOM 805 C CA . SER A 1 99 ? 47.588 -0.722 -62.678 1.00 70.81 99 SER A CA 1
ATOM 806 C C . SER A 1 99 ? 48.128 -2.157 -62.752 1.00 70.81 99 SER A C 1
ATOM 808 O O . SER A 1 99 ? 49.134 -2.402 -63.415 1.00 70.81 99 SER A O 1
ATOM 810 N N . LEU A 1 100 ? 47.406 -3.117 -62.161 1.00 65.12 100 LEU A N 1
ATOM 811 C CA . LEU A 1 100 ? 47.723 -4.549 -62.188 1.00 65.12 100 LEU A CA 1
ATOM 812 C C . LEU A 1 100 ? 47.503 -5.187 -63.567 1.00 65.12 100 LEU A C 1
ATOM 814 O O . LEU A 1 100 ? 48.156 -6.173 -63.886 1.00 65.12 100 LEU A O 1
ATOM 818 N N . SER A 1 101 ? 46.607 -4.636 -64.393 1.00 64.44 101 SER A N 1
ATOM 819 C CA . SER A 1 101 ? 46.372 -5.112 -65.766 1.00 64.44 101 SER A CA 1
ATOM 820 C C . SER A 1 101 ? 47.348 -4.527 -66.798 1.00 64.44 101 SER A C 1
ATOM 822 O O . SER A 1 101 ? 47.361 -4.994 -67.940 1.00 64.44 101 SER A O 1
ATOM 824 N N . ARG A 1 102 ? 48.108 -3.481 -66.445 1.00 59.53 102 ARG A N 1
ATOM 825 C CA . ARG A 1 102 ? 49.064 -2.793 -67.334 1.00 59.53 102 ARG A CA 1
ATOM 826 C C . ARG A 1 102 ? 50.537 -3.140 -67.064 1.00 59.53 102 ARG A C 1
ATOM 828 O O . ARG A 1 102 ? 51.387 -2.658 -67.814 1.00 59.53 102 ARG A O 1
ATOM 835 N N . GLY A 1 103 ? 50.833 -3.939 -66.037 1.00 51.50 103 GLY A N 1
ATOM 836 C CA . GLY A 1 103 ? 52.154 -4.532 -65.774 1.00 51.50 103 GLY A CA 1
ATOM 837 C C . GLY A 1 103 ? 52.239 -5.966 -66.271 1.00 51.50 103 GLY A C 1
ATOM 838 O O . GLY A 1 103 ? 53.335 -6.345 -66.737 1.00 51.50 103 GLY A O 1
#

Radius of gyration: 44.2 Å; chains: 1; bounding box: 91×18×121 Å

Sequence (103 aa):
AIEEQLNEARREGQRLLDQAREAARRFRDEEMDRARQEAETFVTRARSDIQRERDAAIEEVRANFGDLAITAAERVLRRTLDRQAHQDLIAQVLEEGESLSRG

Foldseek 3Di:
DVVVVVVVVVVVVVVVVVVVVVVVVVVVVVVVVVVVVVVVVVVVVVVVVVVVVVVVVVVVVVVVVVVVVVVVVVVVVVVVPPVVVVVVVVVVVVVVVVVVVVD

Secondary structure (DSSP, 8-state):
-HHHHHHHHHHHHHHHHHHHHHHHHHHHHHHHHHHHHHHHHHHHHHHHHHHHHHHHHHHHHHHHHHHHHHHHHHHHHHHHT-HHHHHHHHHHHHHHHHHHH--

pLDDT: mean 90.48, std 11.28, range [51.5, 98.5]